Protein AF-A0A2E4L9H5-F1 (afdb_monomer_lite)

pLDDT: mean 92.03, std 12.19, range [33.72, 98.69]

Sequence (120 aa):
METLQINTTFDKGEEFLAVAHHALNYADQEDTAYMVCTNAKSALSNYLISFLDHYGERVYSEDPEVLLNQCRELSGNYFDLHIHELKRWQNGEIDASINLGKQVVFMAEFARELMVCELI

Foldseek 3Di:
DDDLCQDPLQVLLVVLLVQLVVLLVVQVDPCSLVSLLVSLLSSLLSLLVSQCVVVVHDDDDSHNVVSLVVSCVVDVLSVPLDCVLNVCCVVVVDDRHSVSSVVSSVSSVSSNVVSVVVSD

Secondary structure (DSSP, 8-state):
-------HHHHHHHHHHHHHHHHHTTTTSTTHHHHHHHHHHHHHHHHHHHHHHHTTPPP----HHHHHHHHHHH-GGGGS---HHHHHHHTTSS---HHHHHHHHHHHHHHHHHHHHHT-

Radius of gyration: 14.17 Å; chains: 1; bounding box: 48×23×38 Å

Structure (mmCIF, N/CA/C/O backbone):
data_AF-A0A2E4L9H5-F1
#
_entry.id   AF-A0A2E4L9H5-F1
#
loop_
_atom_site.group_PDB
_atom_site.id
_atom_site.type_symbol
_atom_site.label_atom_id
_atom_site.label_alt_id
_atom_site.label_comp_id
_atom_site.label_asym_id
_atom_site.label_entity_id
_atom_site.label_seq_id
_atom_site.pdbx_PDB_ins_code
_atom_site.Cartn_x
_atom_site.Cartn_y
_atom_site.Cartn_z
_atom_site.occupancy
_atom_site.B_iso_or_equiv
_atom_site.auth_seq_id
_atom_site.auth_comp_id
_atom_site.auth_asym_id
_atom_site.auth_atom_id
_atom_site.pdbx_PDB_model_num
ATOM 1 N N . MET A 1 1 ? -31.175 1.957 4.564 1.00 33.72 1 MET A N 1
ATOM 2 C CA . MET A 1 1 ? -30.061 1.718 3.632 1.00 33.72 1 MET A CA 1
ATOM 3 C C . MET A 1 1 ? -29.046 2.789 3.969 1.00 33.72 1 MET A C 1
ATOM 5 O O . MET A 1 1 ? -29.181 3.908 3.494 1.00 33.72 1 MET A O 1
ATOM 9 N N . GLU A 1 2 ? -28.196 2.512 4.956 1.00 33.75 2 GLU A N 1
ATOM 10 C CA . GLU A 1 2 ? -27.133 3.437 5.348 1.00 33.75 2 GLU A CA 1
ATOM 11 C C . GLU A 1 2 ? -26.201 3.582 4.151 1.00 33.75 2 GLU A C 1
ATOM 13 O O . GLU A 1 2 ? -25.627 2.613 3.664 1.00 33.75 2 GLU A O 1
ATOM 18 N N . THR A 1 3 ? -26.138 4.787 3.598 1.00 40.41 3 THR A N 1
ATOM 19 C CA . THR A 1 3 ? -25.081 5.164 2.670 1.00 40.41 3 THR A CA 1
ATOM 20 C C . THR A 1 3 ? -23.775 5.069 3.439 1.00 40.41 3 THR A C 1
ATOM 22 O O . THR A 1 3 ? -23.502 5.937 4.265 1.00 40.41 3 THR A O 1
ATOM 25 N N . LEU A 1 4 ? -23.024 3.995 3.181 1.00 51.03 4 LEU A N 1
ATOM 26 C CA . LEU A 1 4 ? -21.608 3.839 3.499 1.00 51.03 4 LEU A CA 1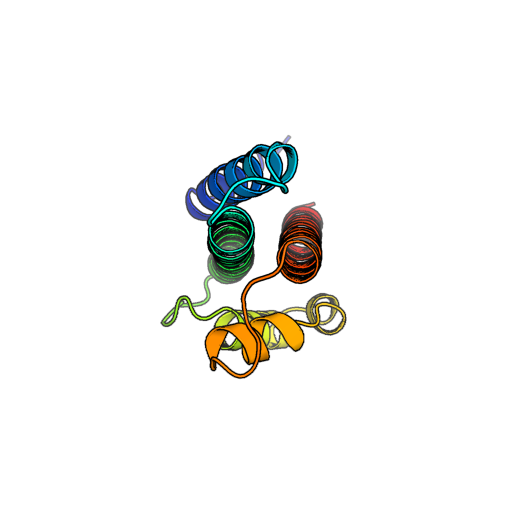
ATOM 27 C C . LEU A 1 4 ? -20.915 5.173 3.241 1.00 51.03 4 LEU A C 1
ATOM 29 O O . LEU A 1 4 ? -20.721 5.559 2.087 1.00 51.03 4 LEU A O 1
ATOM 33 N N . GLN A 1 5 ? -20.627 5.928 4.297 1.00 52.88 5 GLN A N 1
ATOM 34 C CA . GLN A 1 5 ? -19.965 7.214 4.158 1.00 52.88 5 GLN A CA 1
ATOM 35 C C . GLN A 1 5 ? -18.472 6.931 4.005 1.00 52.88 5 GLN A C 1
ATOM 37 O O . GLN A 1 5 ? -17.688 7.061 4.939 1.00 52.88 5 GLN A O 1
ATOM 42 N N . ILE A 1 6 ? -18.114 6.455 2.815 1.00 61.31 6 ILE A N 1
ATOM 43 C CA . ILE A 1 6 ? -16.737 6.320 2.367 1.00 61.31 6 ILE A CA 1
ATOM 44 C C . ILE A 1 6 ? -16.093 7.706 2.501 1.00 61.31 6 ILE A C 1
ATOM 46 O O . ILE A 1 6 ? -16.646 8.708 2.039 1.00 61.31 6 ILE A O 1
ATOM 50 N N . ASN A 1 7 ? -14.982 7.783 3.236 1.00 76.38 7 ASN A N 1
ATOM 51 C CA . ASN A 1 7 ? -14.299 9.049 3.467 1.00 76.38 7 ASN A CA 1
ATOM 52 C C . ASN A 1 7 ? -13.448 9.433 2.247 1.00 76.38 7 ASN A C 1
ATOM 54 O O . ASN A 1 7 ? -13.051 8.594 1.443 1.00 76.38 7 ASN A O 1
ATOM 58 N N . THR A 1 8 ? -13.116 10.719 2.132 1.00 87.19 8 THR A N 1
ATOM 59 C CA . THR A 1 8 ? -12.323 11.258 1.013 1.00 87.19 8 THR A CA 1
ATOM 60 C C . THR A 1 8 ? -10.958 10.583 0.839 1.00 87.19 8 THR A C 1
ATOM 62 O O . THR A 1 8 ? -10.345 10.701 -0.217 1.00 87.19 8 THR A O 1
ATOM 65 N N . THR A 1 9 ? -10.442 9.934 1.884 1.00 93.38 9 THR A N 1
ATOM 66 C CA . THR A 1 9 ? -9.173 9.201 1.845 1.00 93.38 9 THR A CA 1
ATOM 67 C C . THR A 1 9 ? -9.321 7.904 1.053 1.00 93.38 9 THR A C 1
ATOM 69 O O . THR A 1 9 ? -8.481 7.610 0.209 1.00 93.38 9 THR A O 1
ATOM 72 N N . PHE A 1 10 ? -10.408 7.160 1.255 1.00 95.12 10 PHE A N 1
ATOM 73 C CA . PHE A 1 10 ? -10.678 5.951 0.477 1.00 95.12 10 PHE A CA 1
ATOM 74 C C . PHE A 1 10 ? -10.802 6.257 -1.019 1.00 95.12 10 PHE A C 1
ATOM 76 O O . PHE A 1 10 ? -10.198 5.563 -1.832 1.00 95.12 10 PHE A O 1
ATOM 83 N N . ASP A 1 11 ? -11.514 7.331 -1.379 1.00 94.94 11 ASP A N 1
ATOM 84 C CA . ASP A 1 11 ? -11.683 7.740 -2.780 1.00 94.94 11 ASP A CA 1
ATOM 85 C C . ASP A 1 11 ? -10.334 8.055 -3.448 1.00 94.94 11 ASP A C 1
ATOM 87 O O . ASP A 1 11 ? -10.086 7.641 -4.578 1.00 94.94 11 ASP A O 1
ATOM 91 N N . LYS A 1 12 ? -9.406 8.702 -2.728 1.00 96.38 12 LYS A N 1
ATOM 92 C CA . LYS A 1 12 ? -8.021 8.884 -3.203 1.00 96.38 12 LYS A CA 1
ATOM 93 C C . LYS A 1 12 ? -7.299 7.552 -3.392 1.00 96.38 12 LYS A C 1
ATOM 95 O O . LYS A 1 12 ? -6.501 7.415 -4.317 1.00 96.38 12 LYS A O 1
ATOM 100 N N . GLY A 1 13 ? -7.564 6.580 -2.521 1.00 97.81 13 GLY A N 1
ATOM 101 C CA . GLY A 1 13 ? -7.103 5.204 -2.686 1.00 97.81 13 GLY A CA 1
ATOM 102 C C . GLY A 1 13 ? -7.549 4.615 -4.025 1.00 97.81 13 GLY A C 1
ATOM 103 O O . GLY A 1 13 ? -6.701 4.148 -4.786 1.00 97.81 13 GLY A O 1
ATOM 104 N N . GLU A 1 14 ? -8.842 4.732 -4.355 1.00 97.94 14 GLU A N 1
ATOM 105 C CA . GLU A 1 14 ? -9.395 4.272 -5.639 1.00 97.94 14 GLU A CA 1
ATOM 106 C C . GLU A 1 14 ? -8.748 4.989 -6.835 1.00 97.94 14 GLU A C 1
ATOM 108 O O . GLU A 1 14 ? -8.416 4.345 -7.833 1.00 97.94 14 GLU A O 1
ATOM 113 N N . GLU A 1 15 ? -8.522 6.305 -6.744 1.00 98.19 15 GLU A N 1
ATOM 114 C CA . GLU A 1 15 ? -7.847 7.080 -7.794 1.00 98.19 15 GLU A CA 1
ATOM 115 C C . GLU A 1 15 ? -6.421 6.566 -8.050 1.00 98.19 15 GLU A C 1
ATOM 117 O O . GLU A 1 15 ? -6.053 6.283 -9.195 1.00 98.19 15 GLU A O 1
ATOM 122 N N . PHE A 1 16 ? -5.620 6.390 -6.995 1.00 98.50 16 PHE A N 1
ATOM 123 C CA . PHE A 1 16 ? -4.258 5.867 -7.118 1.00 98.50 16 PHE A CA 1
ATOM 124 C C . PHE A 1 16 ? -4.234 4.428 -7.639 1.00 98.50 16 PHE A C 1
ATOM 126 O O . PHE A 1 16 ? -3.402 4.093 -8.490 1.00 98.50 16 PHE A O 1
ATOM 133 N N . LEU A 1 17 ? -5.150 3.579 -7.171 1.00 98.50 17 LEU A N 1
ATOM 134 C CA . LEU A 1 17 ? -5.241 2.194 -7.623 1.00 98.50 17 LEU A CA 1
ATOM 135 C C . LEU A 1 17 ? -5.589 2.131 -9.117 1.00 98.50 17 LEU A C 1
ATOM 137 O O . LE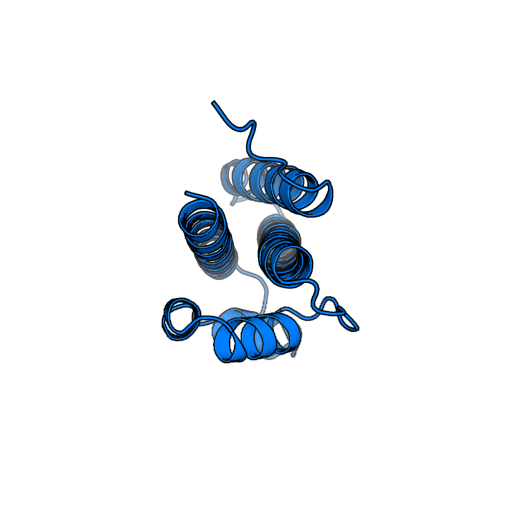U A 1 17 ? -4.952 1.392 -9.872 1.00 98.50 17 LEU A O 1
ATOM 141 N N . ALA A 1 18 ? -6.523 2.968 -9.576 1.00 98.25 18 ALA A N 1
ATOM 142 C CA . ALA A 1 18 ? -6.871 3.080 -10.989 1.00 98.25 18 ALA A CA 1
ATOM 143 C C . ALA A 1 18 ? -5.666 3.498 -11.851 1.00 98.25 18 ALA A C 1
ATOM 145 O O . ALA A 1 18 ? -5.445 2.920 -12.919 1.00 98.25 18 ALA A O 1
ATOM 146 N N . VAL A 1 19 ? -4.847 4.446 -11.382 1.00 98.00 19 VAL A N 1
ATOM 147 C CA . VAL A 1 19 ? -3.607 4.844 -12.072 1.00 98.00 19 VAL A CA 1
ATOM 148 C C . VAL A 1 19 ? -2.607 3.685 -12.129 1.00 98.00 19 VAL A C 1
ATOM 150 O O . VAL A 1 19 ? -2.033 3.434 -13.191 1.00 98.00 19 VAL A O 1
ATOM 153 N N . ALA A 1 20 ? -2.421 2.942 -11.035 1.00 97.81 20 ALA A N 1
ATOM 154 C CA . ALA A 1 20 ? -1.521 1.788 -11.004 1.00 97.81 20 ALA A CA 1
ATOM 155 C C . ALA A 1 20 ? -1.957 0.689 -11.991 1.00 97.81 20 ALA A C 1
ATOM 157 O O . ALA A 1 20 ? -1.134 0.184 -12.760 1.00 97.81 20 ALA A O 1
ATOM 158 N N . HIS A 1 21 ? -3.253 0.368 -12.043 1.00 97.94 21 HIS A N 1
ATOM 159 C CA . HIS A 1 21 ? -3.794 -0.568 -13.033 1.00 97.94 21 HIS A CA 1
ATOM 160 C C . HIS A 1 21 ? -3.651 -0.060 -14.461 1.00 97.94 21 HIS A C 1
ATOM 162 O O . HIS A 1 21 ? -3.307 -0.832 -15.357 1.00 97.94 21 HIS A O 1
ATOM 168 N N . HIS A 1 22 ? -3.897 1.230 -14.694 1.00 96.50 22 HIS A N 1
ATOM 169 C CA . HIS A 1 22 ? -3.727 1.807 -16.019 1.00 96.50 22 HIS A CA 1
ATOM 170 C C . HIS A 1 22 ? -2.278 1.668 -16.494 1.00 96.50 22 HIS A C 1
ATOM 172 O O . HIS A 1 22 ? -2.044 1.211 -17.614 1.00 96.50 22 HIS A O 1
ATOM 178 N N . ALA A 1 23 ? -1.322 1.982 -15.617 1.00 94.75 23 ALA A N 1
ATOM 179 C CA . ALA A 1 23 ? 0.108 1.883 -15.875 1.00 94.75 23 ALA A CA 1
ATOM 180 C C . ALA A 1 23 ? 0.561 0.448 -16.197 1.00 94.75 23 ALA A C 1
ATOM 182 O O . ALA A 1 23 ? 1.386 0.259 -17.087 1.00 94.75 23 ALA A O 1
ATOM 183 N N . LEU A 1 24 ? -0.019 -0.576 -15.559 1.00 94.00 24 LEU A N 1
ATOM 184 C CA . LEU A 1 24 ? 0.306 -1.982 -15.845 1.00 94.00 24 LEU A CA 1
ATOM 185 C C . LEU A 1 24 ? 0.081 -2.392 -17.313 1.00 94.00 24 LEU A C 1
ATOM 187 O O . LEU A 1 24 ? 0.722 -3.337 -17.773 1.00 94.00 24 LEU A O 1
ATOM 191 N N . ASN A 1 25 ? -0.768 -1.681 -18.065 1.00 92.38 25 ASN A N 1
ATOM 192 C CA . ASN A 1 25 ? -0.979 -1.937 -19.497 1.00 92.38 25 ASN A CA 1
ATOM 193 C C . ASN A 1 25 ? 0.201 -1.500 -20.379 1.00 92.38 25 ASN A C 1
ATOM 195 O O . ASN A 1 25 ? 0.250 -1.857 -21.554 1.00 92.38 25 ASN A O 1
ATOM 199 N N . TYR A 1 26 ? 1.151 -0.748 -19.824 1.00 92.12 26 TYR A N 1
ATOM 200 C CA . TYR A 1 26 ? 2.311 -0.202 -20.529 1.00 92.12 26 TYR A CA 1
ATOM 201 C C . TYR A 1 26 ? 3.623 -0.761 -19.976 1.00 92.12 26 TYR A C 1
ATOM 203 O O . TYR A 1 26 ? 4.645 -0.089 -20.013 1.00 92.12 26 TYR A O 1
ATOM 211 N N . ALA A 1 27 ? 3.598 -1.995 -19.462 1.00 82.38 27 ALA A N 1
ATOM 212 C CA . ALA A 1 27 ? 4.698 -2.620 -18.723 1.00 82.38 27 ALA A CA 1
ATOM 213 C C . ALA A 1 27 ? 6.076 -2.586 -19.417 1.00 82.38 27 ALA A C 1
ATOM 215 O O . ALA A 1 27 ? 7.091 -2.637 -18.727 1.00 82.38 27 ALA A O 1
ATOM 216 N N . ASP A 1 28 ? 6.111 -2.485 -20.748 1.00 84.88 28 ASP A N 1
ATOM 217 C CA . ASP A 1 28 ? 7.340 -2.435 -21.548 1.00 84.88 28 ASP A CA 1
ATOM 218 C C . ASP A 1 28 ? 7.941 -1.020 -21.683 1.00 84.88 28 ASP A C 1
ATOM 220 O O . ASP A 1 28 ? 9.015 -0.860 -22.264 1.00 84.88 28 ASP A O 1
ATOM 224 N N . GLN A 1 29 ? 7.261 0.019 -21.189 1.00 87.25 29 GLN A N 1
ATOM 225 C CA . GLN A 1 29 ? 7.754 1.396 -21.222 1.00 87.25 29 GLN A CA 1
ATOM 226 C C . GLN A 1 29 ? 8.649 1.696 -20.016 1.00 87.25 29 GLN A C 1
ATOM 228 O O . GLN A 1 29 ? 8.398 1.230 -18.900 1.00 87.25 29 GLN A O 1
ATOM 233 N N . GLU A 1 30 ? 9.667 2.526 -20.246 1.00 81.25 30 GLU A N 1
ATOM 234 C CA . GLU A 1 30 ? 10.555 3.060 -19.210 1.00 81.25 30 GLU A CA 1
ATOM 235 C C . GLU A 1 30 ? 9.746 3.709 -18.068 1.00 81.25 30 GLU A C 1
ATOM 237 O O . GLU A 1 30 ? 8.651 4.225 -18.284 1.00 81.25 30 GLU A O 1
ATOM 242 N N . ASP A 1 31 ? 10.245 3.603 -16.835 1.00 87.69 31 ASP A N 1
ATOM 243 C CA . ASP A 1 31 ? 9.629 4.105 -15.592 1.00 87.69 31 ASP A CA 1
ATOM 244 C C . ASP A 1 31 ? 8.251 3.542 -15.199 1.00 87.69 31 ASP A C 1
ATOM 246 O O . ASP A 1 31 ? 7.785 3.778 -14.079 1.00 87.69 31 ASP A O 1
ATOM 250 N N . THR A 1 32 ? 7.618 2.715 -16.034 1.00 93.69 32 THR A N 1
ATOM 251 C CA . THR A 1 32 ? 6.300 2.132 -15.729 1.00 93.69 32 THR A CA 1
ATOM 252 C C . THR A 1 32 ? 6.312 1.344 -14.428 1.00 93.69 32 THR A C 1
ATOM 254 O O . THR A 1 32 ? 5.406 1.484 -13.610 1.00 93.69 32 THR A O 1
ATOM 257 N N . ALA A 1 33 ? 7.359 0.553 -14.186 1.00 95.25 33 ALA A N 1
ATOM 258 C CA . ALA A 1 33 ? 7.510 -0.193 -12.940 1.00 95.25 33 ALA A CA 1
ATOM 259 C C . ALA A 1 33 ? 7.495 0.725 -11.711 1.00 95.25 33 ALA A C 1
ATOM 261 O O . ALA A 1 33 ? 6.793 0.450 -10.739 1.00 95.25 33 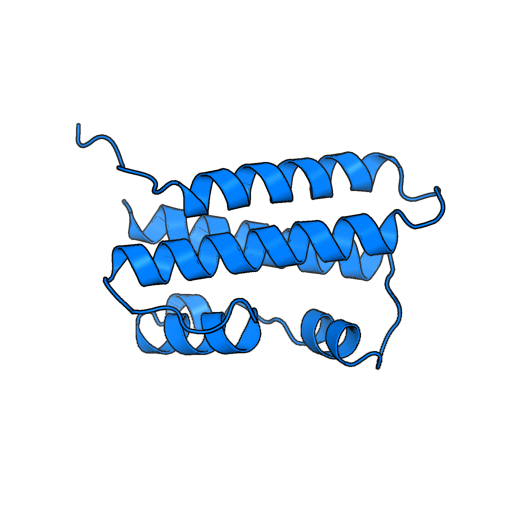ALA A O 1
ATOM 262 N N . TYR A 1 34 ? 8.228 1.837 -11.771 1.00 95.88 34 TYR A N 1
ATOM 263 C CA . TYR A 1 34 ? 8.286 2.807 -10.684 1.00 95.88 34 TYR A CA 1
ATOM 264 C C . TYR A 1 34 ? 6.934 3.498 -10.473 1.00 95.88 34 TYR A C 1
ATOM 266 O O . TYR A 1 34 ? 6.479 3.643 -9.334 1.00 95.88 34 TYR A O 1
ATOM 274 N N . MET A 1 35 ? 6.258 3.869 -11.564 1.00 96.88 35 MET A N 1
ATOM 275 C CA . MET A 1 35 ? 4.926 4.472 -11.530 1.00 96.88 35 MET A CA 1
ATOM 276 C C . MET A 1 35 ? 3.888 3.525 -10.919 1.00 96.88 35 MET A C 1
ATOM 278 O O . MET A 1 35 ? 3.121 3.952 -10.055 1.00 96.88 35 MET A O 1
ATOM 282 N N . VAL A 1 36 ? 3.885 2.246 -11.306 1.00 97.88 36 VAL A N 1
ATOM 283 C CA . VAL A 1 36 ? 2.990 1.231 -10.727 1.00 97.88 36 VAL A CA 1
ATOM 284 C C . VAL A 1 36 ? 3.265 1.075 -9.232 1.00 97.88 36 VAL A C 1
ATOM 286 O O . VAL A 1 36 ? 2.333 1.205 -8.443 1.00 97.88 36 VAL A O 1
ATOM 289 N N . CYS A 1 37 ? 4.523 0.856 -8.825 1.00 97.81 37 CYS A N 1
ATOM 290 C CA . CYS A 1 37 ? 4.877 0.689 -7.410 1.00 97.81 37 CYS A CA 1
ATOM 291 C C . CYS A 1 37 ? 4.464 1.902 -6.567 1.00 97.81 37 CYS A C 1
ATOM 293 O O . CYS A 1 37 ? 3.889 1.740 -5.494 1.00 97.81 37 CYS A O 1
ATOM 295 N N . THR A 1 38 ? 4.729 3.115 -7.056 1.00 97.88 38 THR A N 1
ATOM 296 C CA . THR A 1 38 ? 4.436 4.351 -6.319 1.00 97.88 38 THR A CA 1
ATOM 297 C C . THR A 1 38 ? 2.936 4.568 -6.161 1.00 97.88 38 THR A C 1
ATOM 299 O O . THR A 1 38 ? 2.479 4.824 -5.051 1.00 97.88 38 THR A O 1
ATOM 302 N N . ASN A 1 39 ? 2.156 4.420 -7.235 1.00 98.50 39 ASN A N 1
ATOM 303 C CA . ASN A 1 39 ? 0.706 4.601 -7.159 1.00 98.50 39 ASN A CA 1
ATOM 304 C C . ASN A 1 39 ? 0.045 3.496 -6.326 1.00 98.50 39 ASN A C 1
ATOM 306 O O . ASN A 1 39 ? -0.784 3.794 -5.474 1.00 98.50 39 ASN A O 1
ATOM 310 N N . ALA A 1 40 ? 0.464 2.239 -6.484 1.00 98.56 40 ALA A N 1
ATOM 311 C CA . ALA A 1 40 ? -0.061 1.143 -5.676 1.00 98.56 40 ALA A CA 1
ATOM 312 C C . ALA A 1 40 ? 0.282 1.305 -4.184 1.00 98.56 40 ALA A C 1
ATOM 314 O O . ALA A 1 40 ? -0.573 1.081 -3.330 1.00 98.56 40 ALA A O 1
ATOM 315 N N . LYS A 1 41 ? 1.496 1.770 -3.854 1.00 98.56 41 LYS A N 1
ATOM 316 C CA . LYS A 1 41 ? 1.871 2.130 -2.478 1.00 98.56 41 LYS A CA 1
ATOM 317 C C . LYS A 1 41 ? 0.964 3.237 -1.932 1.00 98.56 41 LYS A C 1
ATOM 319 O O . LYS A 1 41 ? 0.485 3.121 -0.809 1.00 98.56 41 LYS A O 1
ATOM 324 N N . SER A 1 42 ? 0.728 4.298 -2.705 1.00 98.56 42 SER A N 1
ATOM 325 C CA . SER A 1 42 ? -0.158 5.392 -2.290 1.00 98.56 42 SER A CA 1
ATOM 326 C C . SER A 1 42 ? -1.591 4.911 -2.069 1.00 98.56 42 SER A C 1
ATOM 328 O O . SER A 1 42 ? -2.207 5.300 -1.078 1.00 98.56 42 SER A O 1
ATOM 330 N N . ALA A 1 43 ? -2.107 4.038 -2.938 1.00 98.62 43 ALA A N 1
ATOM 331 C CA . ALA A 1 43 ? -3.418 3.421 -2.764 1.00 98.62 43 ALA A CA 1
ATOM 332 C C . ALA A 1 43 ? -3.487 2.621 -1.455 1.00 98.62 43 ALA A C 1
ATOM 334 O O . ALA A 1 43 ? -4.349 2.887 -0.620 1.00 98.62 43 ALA A O 1
ATOM 335 N N . LEU A 1 44 ? -2.512 1.731 -1.229 1.00 98.69 44 LEU A N 1
ATOM 336 C CA . LEU A 1 44 ? -2.372 0.961 0.007 1.00 98.69 44 LEU A CA 1
ATOM 337 C C . LEU A 1 44 ? -2.397 1.864 1.250 1.00 98.69 44 LEU A C 1
ATOM 339 O O . LEU A 1 44 ? -3.203 1.628 2.147 1.00 98.69 44 LEU A O 1
ATOM 343 N N . SER A 1 45 ? -1.566 2.911 1.298 1.00 98.38 45 SER A N 1
ATOM 344 C CA . SER A 1 45 ? -1.559 3.849 2.430 1.00 98.38 45 SER A CA 1
ATOM 345 C C . SER A 1 45 ? -2.926 4.503 2.637 1.00 98.38 45 SER A C 1
ATOM 347 O O . SER A 1 45 ? -3.387 4.585 3.769 1.00 98.38 45 SER A O 1
ATOM 349 N N . ASN A 1 46 ? -3.608 4.932 1.571 1.00 98.12 46 ASN A N 1
ATOM 350 C CA . ASN A 1 46 ? -4.920 5.574 1.687 1.00 98.12 46 ASN A CA 1
ATOM 351 C C . ASN A 1 46 ? -6.002 4.615 2.210 1.00 98.12 46 ASN A C 1
ATOM 353 O O . ASN A 1 46 ? -6.822 5.032 3.025 1.00 98.12 46 ASN A O 1
ATOM 357 N N . TYR A 1 47 ? -5.988 3.336 1.823 1.00 97.81 47 TYR A N 1
ATOM 358 C CA . TYR A 1 47 ? -6.922 2.353 2.386 1.00 97.81 47 TYR A CA 1
ATOM 359 C C . TYR A 1 47 ? -6.667 2.095 3.873 1.00 97.81 47 TYR A C 1
ATOM 361 O O . TYR A 1 47 ? -7.615 2.055 4.655 1.00 97.81 47 TYR A O 1
ATOM 369 N N . LEU A 1 48 ? -5.399 1.989 4.285 1.00 97.56 48 LEU A N 1
ATOM 370 C CA . LEU A 1 48 ? -5.039 1.831 5.698 1.00 97.56 48 LEU A CA 1
ATOM 371 C C . LEU A 1 48 ? -5.415 3.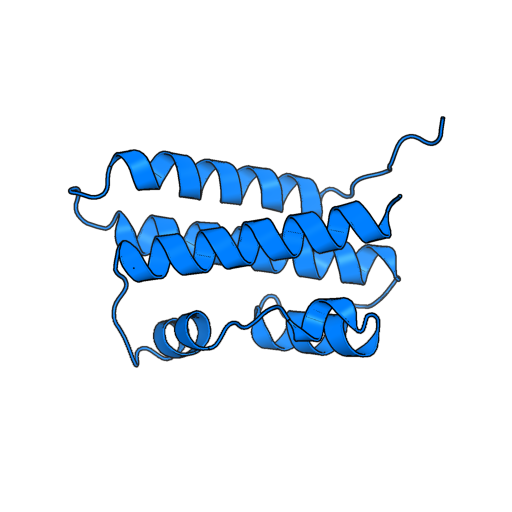073 6.524 1.00 97.56 48 LEU A C 1
ATOM 373 O O . LEU A 1 48 ? -5.985 2.942 7.601 1.00 97.56 48 LEU A O 1
ATOM 377 N N . ILE A 1 49 ? -5.158 4.281 6.011 1.00 96.88 49 ILE A N 1
ATOM 378 C CA . ILE A 1 49 ? -5.578 5.536 6.657 1.00 96.88 49 ILE A CA 1
ATOM 379 C C . ILE A 1 49 ? -7.100 5.592 6.761 1.00 96.88 49 ILE A C 1
ATOM 381 O O . ILE A 1 49 ? -7.618 5.948 7.810 1.00 96.88 49 ILE A O 1
ATOM 385 N N . SER A 1 50 ? -7.823 5.207 5.707 1.00 95.25 50 SER A N 1
ATOM 386 C CA . SER A 1 50 ? -9.285 5.205 5.726 1.00 95.25 50 SER A CA 1
ATOM 387 C C . SER A 1 50 ? -9.847 4.288 6.816 1.00 95.25 50 SER A C 1
ATOM 389 O O . SER A 1 50 ? -10.784 4.680 7.513 1.00 95.25 50 SER A O 1
ATOM 391 N N . PHE A 1 51 ? -9.232 3.119 7.015 1.00 95.00 51 PHE A N 1
ATOM 392 C CA . PHE A 1 51 ? -9.559 2.215 8.116 1.00 95.00 51 PHE A CA 1
ATOM 393 C C . PHE A 1 51 ? -9.296 2.853 9.482 1.00 95.00 51 PHE A C 1
ATOM 395 O O . PHE A 1 51 ? -10.184 2.881 10.329 1.00 95.00 51 PHE A O 1
ATOM 402 N N . LEU A 1 52 ? -8.117 3.436 9.693 1.00 94.88 52 LEU A N 1
ATOM 403 C CA . LEU A 1 52 ? -7.792 4.113 10.954 1.00 94.88 52 LEU A CA 1
ATOM 404 C C . LEU A 1 52 ? -8.749 5.282 11.241 1.00 94.88 52 LEU A C 1
ATOM 406 O O . LEU A 1 52 ? -9.269 5.394 12.350 1.00 94.88 52 LEU A O 1
ATOM 410 N N . ASP A 1 53 ? -9.053 6.093 10.226 1.00 92.88 53 ASP A N 1
ATOM 411 C CA . ASP A 1 53 ? -10.014 7.195 10.311 1.00 92.88 53 ASP A CA 1
ATOM 412 C C . ASP A 1 53 ? -11.418 6.692 10.693 1.00 92.88 53 ASP A C 1
ATOM 414 O O . ASP A 1 53 ? -12.106 7.336 11.488 1.00 92.88 53 ASP A O 1
ATOM 418 N N . HIS A 1 54 ? -11.851 5.542 10.160 1.00 90.69 54 HIS A N 1
ATOM 419 C CA . HIS A 1 54 ? -13.144 4.930 10.491 1.00 90.69 54 HIS A CA 1
ATOM 420 C C . HIS A 1 54 ? -13.252 4.559 11.978 1.00 90.69 54 HIS A C 1
ATOM 422 O O . HIS A 1 54 ? -14.304 4.762 12.585 1.00 90.69 54 HIS A O 1
ATOM 428 N N . TYR A 1 55 ? -12.155 4.103 12.586 1.00 91.38 55 TYR A N 1
ATOM 429 C CA . TYR A 1 55 ? -12.075 3.817 14.024 1.00 91.38 55 TYR A CA 1
ATOM 430 C C . TYR A 1 55 ? -11.760 5.055 14.883 1.00 91.38 55 TYR A C 1
ATOM 432 O O . TYR A 1 55 ? -11.677 4.953 16.107 1.00 91.38 55 TYR A O 1
ATOM 440 N N . GLY A 1 56 ? -11.623 6.238 14.274 1.00 91.75 56 GLY A N 1
ATOM 441 C CA . GLY A 1 56 ? -11.297 7.482 14.973 1.00 91.75 56 GLY A CA 1
ATOM 442 C C . GLY A 1 56 ? -9.847 7.561 15.459 1.00 91.75 56 GLY A C 1
ATOM 443 O O . GLY A 1 56 ? -9.538 8.393 16.318 1.00 91.75 56 GLY A O 1
ATOM 444 N N . GLU A 1 57 ? -8.962 6.718 14.925 1.00 93.94 57 GLU A N 1
ATOM 445 C CA . GLU A 1 57 ? -7.539 6.746 15.238 1.00 93.94 57 GLU A CA 1
ATOM 446 C C . GLU A 1 57 ? -6.839 7.925 14.567 1.00 93.94 57 GLU A C 1
ATOM 448 O O . GLU A 1 57 ? -7.198 8.383 13.481 1.00 93.94 57 GLU A O 1
ATOM 453 N N . ARG A 1 58 ? -5.790 8.432 15.218 1.00 90.88 58 ARG A N 1
ATOM 454 C CA . ARG A 1 58 ? -5.013 9.547 14.676 1.00 90.88 58 ARG A CA 1
ATOM 455 C C . ARG A 1 58 ? -3.829 9.041 13.861 1.00 90.88 58 ARG A C 1
ATOM 457 O O . ARG A 1 58 ? -2.929 8.393 14.391 1.00 90.88 58 ARG A O 1
ATOM 464 N N . VAL A 1 59 ? -3.780 9.447 12.596 1.00 91.38 59 VAL A N 1
ATOM 465 C CA . VAL A 1 59 ? -2.665 9.153 11.692 1.00 91.38 59 VAL A CA 1
ATOM 466 C C . VAL A 1 59 ? -1.556 10.200 11.820 1.00 91.38 59 VAL A C 1
ATOM 468 O O . VAL A 1 59 ? -1.799 11.406 11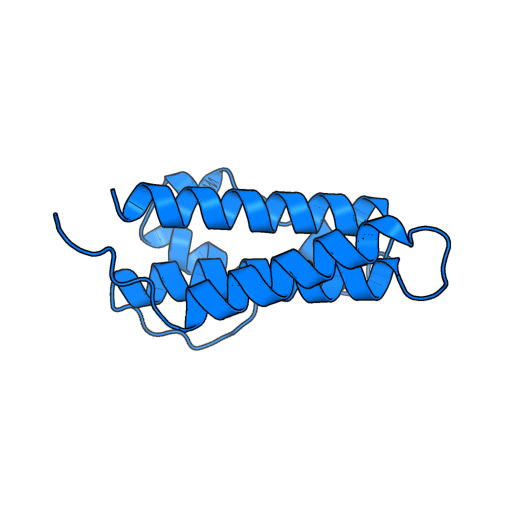.749 1.00 91.38 59 VAL A O 1
ATOM 471 N N . TYR A 1 60 ? -0.319 9.730 12.001 1.00 87.31 60 TYR A N 1
ATOM 472 C CA . TYR A 1 60 ? 0.881 10.574 12.136 1.00 87.31 60 TYR A CA 1
ATOM 473 C C . TYR A 1 60 ? 1.941 10.317 11.056 1.00 87.31 60 TYR A C 1
ATOM 475 O O . TYR A 1 60 ? 2.952 11.016 11.011 1.00 87.31 60 TYR A O 1
ATOM 483 N N . SER A 1 61 ? 1.738 9.303 10.216 1.00 92.88 61 SER A N 1
ATOM 484 C CA . SER A 1 61 ? 2.663 8.875 9.171 1.00 92.88 61 SER A CA 1
ATOM 485 C C . SER A 1 61 ? 1.870 8.323 7.996 1.00 92.88 61 SER A C 1
ATOM 487 O O . SER A 1 61 ? 0.875 7.640 8.204 1.00 92.88 61 SER A O 1
ATOM 489 N N . GLU A 1 62 ? 2.335 8.578 6.777 1.00 92.88 62 GLU A N 1
ATOM 490 C CA . GLU A 1 62 ? 1.796 7.958 5.559 1.00 92.88 62 GLU A CA 1
ATOM 491 C C . GLU A 1 62 ? 2.579 6.693 5.156 1.00 92.88 62 GLU A C 1
ATOM 493 O O . GLU A 1 62 ? 2.316 6.092 4.111 1.00 92.88 62 GLU A O 1
ATOM 498 N N . ASP A 1 63 ? 3.565 6.288 5.966 1.00 95.75 63 ASP A N 1
ATOM 499 C CA . ASP A 1 63 ? 4.352 5.084 5.716 1.00 95.75 63 ASP A CA 1
ATOM 500 C C . ASP A 1 63 ? 3.486 3.814 5.878 1.00 95.75 63 ASP A C 1
ATOM 502 O O . ASP A 1 63 ? 2.925 3.604 6.961 1.00 95.75 63 ASP A O 1
ATOM 506 N N . PRO A 1 64 ? 3.401 2.946 4.847 1.00 96.69 64 PRO A N 1
ATOM 507 C CA . PRO A 1 64 ? 2.581 1.737 4.885 1.00 96.69 64 PRO A CA 1
ATOM 508 C C . PRO A 1 64 ? 2.877 0.804 6.061 1.00 96.69 64 PRO A C 1
ATOM 510 O O . PRO A 1 64 ? 1.960 0.158 6.557 1.00 96.69 64 PRO A O 1
ATOM 513 N N . GLU A 1 65 ? 4.126 0.705 6.523 1.00 96.25 65 GLU A N 1
ATOM 514 C CA . GLU A 1 65 ? 4.473 -0.157 7.655 1.00 96.25 65 GLU A CA 1
ATOM 515 C C . GLU A 1 65 ? 3.898 0.376 8.962 1.00 96.25 65 GLU A C 1
ATOM 517 O O . GLU A 1 65 ? 3.322 -0.386 9.741 1.00 96.25 65 GLU A O 1
ATOM 522 N N . VAL A 1 66 ? 4.037 1.681 9.197 1.00 96.88 66 VAL A N 1
ATOM 523 C CA . VAL A 1 66 ? 3.508 2.318 10.408 1.00 96.88 66 VAL A CA 1
ATOM 524 C C . VAL A 1 66 ? 1.988 2.188 10.437 1.00 96.88 66 VAL A C 1
ATOM 526 O O . VAL A 1 66 ? 1.433 1.742 11.440 1.00 96.88 66 VAL A O 1
ATOM 529 N N . LEU A 1 67 ? 1.334 2.496 9.316 1.00 97.94 67 LEU A N 1
ATOM 530 C CA . LEU A 1 67 ? -0.115 2.389 9.160 1.00 97.94 67 LEU A CA 1
ATOM 531 C C . LEU A 1 67 ? -0.613 0.954 9.362 1.00 97.94 67 LEU A C 1
ATOM 533 O O . LEU A 1 67 ? -1.556 0.722 10.114 1.00 97.94 67 LEU A O 1
ATOM 537 N N . LEU A 1 68 ? 0.034 -0.025 8.725 1.00 97.62 68 LEU A N 1
ATOM 538 C CA . LEU A 1 68 ? -0.364 -1.428 8.812 1.00 97.62 68 LEU A CA 1
ATOM 539 C C . LEU A 1 68 ? -0.237 -1.973 10.235 1.00 97.62 68 LEU A C 1
ATOM 541 O O . LEU A 1 68 ? -1.087 -2.742 10.679 1.00 97.62 68 LEU A O 1
ATOM 545 N N . ASN A 1 69 ? 0.809 -1.577 10.958 1.00 96.62 69 ASN A N 1
ATOM 546 C CA . ASN A 1 69 ? 0.973 -1.983 12.349 1.00 96.62 69 ASN A CA 1
ATOM 547 C C . ASN A 1 69 ? -0.145 -1.418 13.233 1.00 96.62 69 ASN A C 1
ATOM 549 O O . ASN A 1 69 ? -0.692 -2.170 14.032 1.00 96.62 69 ASN A O 1
ATOM 553 N N . GLN A 1 70 ? -0.556 -0.163 13.027 1.00 96.50 70 GLN A N 1
ATOM 554 C CA . GLN A 1 70 ? -1.724 0.396 13.718 1.00 96.50 70 GLN A CA 1
ATOM 555 C C . GLN A 1 70 ? -3.013 -0.354 13.354 1.00 96.50 70 GLN A C 1
ATOM 557 O O . GLN A 1 70 ? -3.789 -0.710 14.234 1.00 96.50 70 GLN A O 1
ATOM 562 N N . CYS A 1 71 ? -3.224 -0.679 12.073 1.00 96.75 71 CYS A N 1
ATOM 563 C CA . CYS A 1 71 ? -4.411 -1.431 11.649 1.00 96.75 71 CYS A CA 1
ATOM 564 C C . CYS A 1 71 ? -4.487 -2.811 12.326 1.00 96.75 71 CYS A C 1
ATOM 566 O O . CYS A 1 71 ? -5.557 -3.232 12.761 1.00 96.75 71 CYS A O 1
ATOM 568 N N . ARG A 1 72 ? -3.345 -3.497 12.474 1.00 96.88 72 ARG A N 1
ATOM 569 C CA . ARG A 1 72 ? -3.244 -4.806 13.147 1.00 96.88 72 ARG A CA 1
ATOM 570 C C . ARG A 1 72 ? -3.533 -4.760 14.645 1.00 96.88 72 ARG A C 1
ATOM 572 O O . ARG A 1 72 ? -3.940 -5.777 15.202 1.00 96.88 72 ARG A O 1
ATOM 579 N N . GLU A 1 73 ? -3.312 -3.623 15.299 1.00 96.00 73 GLU A N 1
ATOM 580 C CA . GLU A 1 73 ? -3.686 -3.435 16.707 1.00 96.00 73 GLU A CA 1
ATOM 581 C C . GLU A 1 73 ? -5.212 -3.377 16.887 1.00 96.00 73 GLU A C 1
ATOM 583 O O . GLU A 1 73 ? -5.713 -3.752 17.947 1.00 96.00 73 GLU A O 1
ATOM 588 N N . LEU A 1 74 ? -5.950 -2.965 15.848 1.00 94.44 74 LEU A N 1
ATOM 589 C CA . LEU A 1 74 ? -7.410 -2.829 15.868 1.00 94.44 74 LEU A CA 1
ATOM 590 C C . LEU A 1 74 ? -8.137 -4.054 15.302 1.00 94.44 74 LEU A C 1
ATOM 592 O O . LEU A 1 74 ? -9.153 -4.470 15.858 1.00 94.44 74 LEU A O 1
ATOM 596 N N . SER A 1 75 ? -7.636 -4.637 14.207 1.00 93.94 75 SER A N 1
ATOM 597 C CA . SER A 1 75 ? -8.265 -5.776 13.531 1.00 93.94 75 SER A CA 1
ATOM 598 C C . SER A 1 75 ? -7.247 -6.853 13.164 1.00 93.94 75 SER A C 1
ATOM 600 O O . SER A 1 75 ? -6.269 -6.630 12.444 1.00 93.94 75 SER A O 1
ATOM 602 N N . GLY A 1 76 ? -7.525 -8.075 13.631 1.00 91.25 76 GLY A N 1
ATOM 603 C CA . GLY A 1 76 ? -6.713 -9.261 13.359 1.00 91.25 76 GLY A CA 1
ATOM 604 C C . GLY A 1 76 ? -6.640 -9.636 11.872 1.00 91.25 76 GLY A C 1
ATOM 605 O O . GLY A 1 76 ? -5.705 -10.318 11.457 1.00 91.25 76 GLY A O 1
ATOM 606 N N . ASN A 1 77 ? -7.576 -9.152 11.052 1.00 92.12 77 ASN A N 1
ATOM 607 C CA . ASN A 1 77 ? -7.634 -9.452 9.620 1.00 92.12 77 ASN A CA 1
ATOM 608 C C . ASN A 1 77 ? -6.426 -8.875 8.853 1.00 92.12 77 ASN A C 1
ATOM 610 O O . ASN A 1 77 ? -6.016 -9.410 7.826 1.00 92.12 77 ASN A O 1
ATOM 614 N N . TYR A 1 78 ? -5.791 -7.823 9.381 1.00 95.38 78 TYR A N 1
ATOM 615 C CA . TYR A 1 78 ? -4.616 -7.192 8.770 1.00 95.38 78 TYR A CA 1
ATOM 616 C C . TYR A 1 78 ? -3.297 -7.953 9.011 1.00 95.38 78 TYR A C 1
ATOM 618 O O . TYR A 1 78 ? -2.247 -7.552 8.493 1.00 95.38 78 TYR A O 1
ATOM 626 N N . PHE A 1 79 ? -3.293 -9.048 9.783 1.00 94.38 79 PHE A N 1
ATOM 627 C CA . PHE A 1 79 ? -2.087 -9.874 9.948 1.00 94.38 79 PHE A CA 1
ATOM 628 C C . PHE A 1 79 ? -1.701 -10.619 8.665 1.00 94.38 79 PHE A C 1
ATOM 630 O O . PHE A 1 79 ? -0.506 -10.812 8.429 1.00 94.38 79 PHE A O 1
ATOM 637 N N . ASP A 1 80 ? -2.680 -10.940 7.817 1.00 94.00 80 ASP A N 1
ATOM 638 C CA . ASP A 1 80 ? -2.466 -11.644 6.547 1.00 94.00 80 ASP A CA 1
ATOM 639 C C . ASP A 1 80 ? -1.929 -10.722 5.438 1.00 94.00 80 ASP A C 1
ATOM 641 O O . ASP A 1 80 ? -1.392 -11.180 4.427 1.00 94.00 80 ASP A O 1
ATOM 645 N N . LEU A 1 81 ? -2.021 -9.401 5.620 1.00 96.06 81 LEU A N 1
ATOM 646 C CA . LEU A 1 81 ? -1.445 -8.434 4.692 1.00 96.06 81 LEU A CA 1
ATOM 647 C C . LEU A 1 81 ? 0.061 -8.309 4.951 1.00 96.06 81 LEU A C 1
ATOM 649 O O . LEU A 1 81 ? 0.492 -7.746 5.956 1.00 96.06 81 LEU A O 1
ATOM 653 N N . HIS A 1 82 ? 0.886 -8.825 4.041 1.00 95.31 82 HIS A N 1
ATOM 654 C CA . HIS A 1 82 ? 2.348 -8.788 4.142 1.00 95.31 82 HIS A CA 1
ATOM 655 C C . HIS A 1 82 ? 2.969 -7.808 3.137 1.00 95.31 82 HIS A C 1
ATOM 657 O O . HIS A 1 82 ? 2.732 -7.911 1.940 1.00 95.31 82 HIS A O 1
ATOM 663 N N . ILE A 1 83 ? 3.833 -6.903 3.616 1.00 96.38 83 ILE A N 1
ATOM 664 C CA . ILE A 1 83 ? 4.437 -5.818 2.811 1.00 96.38 83 ILE A CA 1
ATOM 665 C C . ILE A 1 83 ? 5.971 -5.917 2.689 1.00 96.38 83 ILE A C 1
ATOM 667 O O . ILE A 1 83 ? 6.653 -4.917 2.481 1.00 96.38 83 ILE A O 1
ATOM 671 N N . HIS A 1 84 ? 6.552 -7.108 2.868 1.00 95.38 84 HIS A N 1
ATOM 672 C CA . HIS A 1 84 ? 8.011 -7.275 2.953 1.00 95.38 84 HIS A CA 1
ATOM 673 C C . HIS A 1 84 ? 8.756 -6.740 1.720 1.00 95.38 84 HIS A C 1
ATOM 675 O O . HIS A 1 84 ? 9.682 -5.947 1.861 1.00 95.38 84 HIS A O 1
ATOM 681 N N . GLU A 1 85 ? 8.321 -7.112 0.516 1.00 95.00 85 GLU A N 1
ATOM 682 C CA . GLU A 1 85 ? 8.957 -6.656 -0.726 1.00 95.00 85 GLU A CA 1
ATOM 683 C C . GLU A 1 85 ? 8.773 -5.147 -0.952 1.00 95.00 85 GLU A C 1
ATOM 685 O O . GLU A 1 85 ? 9.700 -4.471 -1.395 1.00 95.00 85 GLU A O 1
ATOM 690 N N . LEU A 1 86 ? 7.624 -4.586 -0.551 1.00 97.25 86 LEU A N 1
ATOM 691 C CA . LEU A 1 86 ? 7.396 -3.140 -0.570 1.00 97.25 86 LEU A CA 1
ATOM 692 C C . LEU A 1 86 ? 8.420 -2.404 0.313 1.00 97.25 86 LEU A C 1
ATOM 694 O O . LEU A 1 86 ? 9.010 -1.418 -0.127 1.00 97.25 86 LEU A O 1
ATOM 698 N N . LYS A 1 87 ? 8.697 -2.920 1.518 1.00 96.56 87 LYS A N 1
ATOM 699 C CA . LYS A 1 87 ? 9.717 -2.354 2.415 1.00 96.56 87 LYS A CA 1
ATOM 700 C C . LYS A 1 87 ? 11.116 -2.402 1.812 1.00 96.56 87 LYS A C 1
ATOM 702 O O . LYS A 1 87 ? 11.830 -1.404 1.850 1.00 96.56 87 LYS A O 1
ATOM 707 N N . ARG A 1 88 ? 11.502 -3.547 1.242 1.00 97.31 88 ARG A N 1
ATOM 708 C CA . ARG A 1 88 ? 12.811 -3.710 0.593 1.00 97.31 88 ARG A CA 1
ATOM 709 C C . ARG A 1 88 ? 13.002 -2.678 -0.516 1.00 97.31 88 ARG A C 1
ATOM 711 O O . ARG A 1 88 ? 14.058 -2.059 -0.601 1.00 97.31 88 ARG A O 1
ATOM 718 N N . TRP A 1 89 ? 11.966 -2.434 -1.318 1.00 97.31 89 TRP A N 1
ATOM 719 C CA . TRP A 1 89 ? 11.997 -1.398 -2.351 1.00 97.31 89 TRP A CA 1
ATOM 720 C C . TRP A 1 89 ? 12.103 0.016 -1.770 1.00 97.31 89 TRP A C 1
ATOM 722 O O . TRP A 1 89 ? 12.952 0.788 -2.207 1.00 97.31 89 TRP A O 1
ATOM 732 N N . GLN A 1 90 ? 11.312 0.352 -0.745 1.00 95.00 90 GLN A N 1
ATOM 733 C CA . GLN A 1 90 ? 11.390 1.660 -0.078 1.00 95.00 90 GLN A CA 1
ATOM 734 C C . GLN A 1 90 ? 12.771 1.943 0.533 1.00 95.00 90 GLN A C 1
ATOM 736 O O . GLN A 1 90 ? 13.201 3.095 0.563 1.00 95.00 90 GLN A O 1
ATOM 741 N N . ASN A 1 91 ? 13.466 0.901 0.989 1.00 96.44 91 ASN A N 1
ATOM 742 C CA . ASN A 1 91 ? 14.815 0.987 1.546 1.00 96.44 91 ASN A CA 1
ATOM 743 C C . ASN A 1 91 ? 15.924 1.000 0.479 1.00 96.44 91 ASN A C 1
ATOM 745 O O . ASN A 1 91 ? 17.100 1.093 0.830 1.00 96.44 91 ASN A O 1
ATOM 749 N N . GLY A 1 92 ? 15.580 0.880 -0.808 1.00 96.25 92 GLY A N 1
ATOM 750 C CA . GLY A 1 92 ? 16.552 0.785 -1.899 1.00 96.25 92 GLY A CA 1
ATOM 751 C C . GLY A 1 92 ? 17.313 -0.545 -1.942 1.00 96.25 92 GLY A C 1
ATOM 752 O O . GLY A 1 92 ? 18.384 -0.618 -2.537 1.00 96.25 92 GLY A O 1
ATOM 753 N N . GLU A 1 93 ? 16.793 -1.597 -1.303 1.00 97.50 93 GLU A N 1
ATOM 754 C CA . GLU A 1 93 ? 17.393 -2.940 -1.320 1.00 97.50 93 GLU A CA 1
ATOM 755 C C . GLU A 1 93 ? 17.088 -3.697 -2.620 1.00 97.50 93 GLU A C 1
ATOM 757 O O . GLU A 1 93 ? 17.812 -4.624 -2.986 1.00 97.50 93 GLU A O 1
ATOM 762 N N . ILE A 1 94 ? 15.994 -3.331 -3.290 1.00 95.88 94 ILE A N 1
ATOM 763 C CA . ILE A 1 94 ? 15.587 -3.854 -4.595 1.00 95.88 94 ILE A CA 1
ATOM 764 C C . ILE A 1 94 ? 15.093 -2.712 -5.480 1.00 95.88 94 ILE A C 1
ATOM 766 O O . ILE A 1 94 ? 14.508 -1.744 -4.992 1.00 95.88 94 ILE A O 1
ATOM 770 N N . ASP A 1 95 ? 15.277 -2.864 -6.786 1.00 96.00 95 ASP A N 1
ATOM 771 C CA . ASP A 1 95 ? 14.771 -1.914 -7.770 1.00 96.00 95 ASP A CA 1
ATOM 772 C C . ASP A 1 95 ? 13.278 -2.120 -8.050 1.00 96.00 95 ASP A C 1
ATOM 774 O O . ASP A 1 95 ? 12.714 -3.209 -7.875 1.00 96.00 95 ASP A O 1
ATOM 778 N N . ALA A 1 96 ? 12.633 -1.064 -8.547 1.00 94.62 96 ALA A N 1
ATOM 779 C CA . ALA A 1 96 ? 11.284 -1.181 -9.073 1.00 94.62 96 ALA A CA 1
ATOM 780 C C . ALA A 1 96 ? 11.270 -2.161 -10.257 1.00 94.62 96 ALA A C 1
ATOM 782 O O . ALA A 1 96 ? 12.049 -2.046 -11.200 1.00 94.62 96 ALA A O 1
ATOM 783 N N . SER A 1 97 ? 10.340 -3.111 -10.234 1.00 95.81 97 SER A N 1
ATOM 784 C CA . SER A 1 97 ? 10.084 -4.017 -11.352 1.00 95.81 97 SER A CA 1
ATOM 785 C C . SER A 1 97 ? 8.584 -4.170 -11.553 1.00 95.81 97 SER A C 1
ATOM 787 O O . SER A 1 97 ? 7.809 -3.991 -10.617 1.00 95.81 97 SER A O 1
ATOM 789 N N . ILE A 1 98 ? 8.151 -4.544 -12.757 1.00 95.50 98 ILE A N 1
ATOM 790 C CA . ILE A 1 98 ? 6.727 -4.799 -13.020 1.00 95.50 98 ILE A CA 1
ATOM 791 C C . ILE A 1 98 ? 6.183 -5.916 -12.119 1.00 95.50 98 ILE A C 1
ATOM 793 O O . ILE A 1 98 ? 5.035 -5.854 -11.687 1.00 95.50 98 ILE A O 1
ATOM 797 N N . ASN A 1 99 ? 7.005 -6.916 -11.788 1.00 96.00 99 ASN A N 1
ATOM 798 C CA . ASN A 1 99 ? 6.608 -7.982 -10.868 1.00 96.00 99 ASN A CA 1
ATOM 799 C C . ASN A 1 99 ? 6.381 -7.456 -9.451 1.00 96.00 99 ASN A C 1
ATOM 801 O O . ASN A 1 99 ? 5.369 -7.801 -8.846 1.00 96.00 99 ASN A O 1
ATOM 805 N N . LEU A 1 100 ? 7.272 -6.596 -8.949 1.00 96.62 100 LEU A N 1
ATOM 806 C CA . LEU A 1 100 ? 7.048 -5.902 -7.683 1.00 96.62 100 LEU A CA 1
ATOM 807 C C . LEU A 1 100 ? 5.785 -5.036 -7.762 1.00 96.62 100 LEU A C 1
ATOM 809 O O . LEU A 1 100 ? 4.933 -5.137 -6.890 1.00 96.62 100 LEU A O 1
ATOM 813 N N . GLY A 1 101 ? 5.613 -4.258 -8.833 1.00 97.06 101 GLY A N 1
ATOM 814 C CA . GLY A 1 101 ? 4.435 -3.414 -9.035 1.00 97.06 101 GLY A CA 1
ATOM 815 C C . GLY A 1 101 ? 3.126 -4.200 -8.952 1.00 97.06 101 GLY A C 1
ATOM 816 O O . GLY A 1 101 ? 2.218 -3.796 -8.234 1.00 97.06 101 GLY A O 1
ATOM 817 N N . LYS A 1 102 ? 3.052 -5.373 -9.594 1.00 97.50 102 LYS A N 1
ATOM 818 C CA . LYS A 1 102 ? 1.901 -6.288 -9.481 1.00 97.50 102 LYS A CA 1
ATOM 819 C C . LYS A 1 102 ? 1.668 -6.772 -8.049 1.00 97.50 102 LYS A C 1
ATOM 821 O O . LYS A 1 102 ? 0.521 -6.862 -7.628 1.00 97.50 102 LYS A O 1
ATOM 826 N N . GLN A 1 103 ? 2.730 -7.071 -7.299 1.00 97.75 103 GLN A N 1
ATOM 827 C CA . GLN A 1 103 ? 2.602 -7.465 -5.893 1.00 97.75 103 GLN A CA 1
ATOM 828 C C . GLN A 1 103 ? 2.080 -6.314 -5.029 1.00 97.75 103 GLN A C 1
ATOM 830 O O . GLN A 1 103 ? 1.208 -6.540 -4.199 1.00 97.75 103 GLN A O 1
ATOM 835 N N . VAL A 1 104 ? 2.565 -5.086 -5.232 1.00 98.25 104 VAL A N 1
ATOM 836 C CA . VAL A 1 104 ? 2.082 -3.918 -4.476 1.00 98.25 104 VAL A CA 1
ATOM 837 C C . VAL A 1 104 ? 0.632 -3.585 -4.847 1.00 98.25 104 VAL A C 1
ATOM 839 O O . VAL A 1 104 ? -0.146 -3.244 -3.963 1.00 98.25 104 VAL A O 1
ATOM 842 N N . VAL A 1 105 ? 0.237 -3.741 -6.118 1.00 98.38 105 VAL A N 1
ATOM 843 C CA . VAL A 1 105 ? -1.175 -3.629 -6.539 1.00 98.38 105 VAL A CA 1
ATOM 844 C C . VAL A 1 105 ? -2.036 -4.644 -5.794 1.00 98.38 105 VAL A C 1
ATOM 846 O O . VAL A 1 105 ? -3.017 -4.247 -5.178 1.00 98.38 105 VAL A O 1
ATOM 849 N N . PHE A 1 106 ? -1.621 -5.911 -5.747 1.00 98.12 106 PHE A N 1
ATOM 850 C CA . PHE A 1 106 ? -2.335 -6.939 -4.987 1.00 98.12 106 PHE A CA 1
ATOM 851 C C . PHE A 1 106 ? -2.439 -6.599 -3.489 1.00 98.12 106 PHE A C 1
ATOM 853 O O . PHE A 1 106 ? -3.493 -6.773 -2.886 1.00 98.12 106 PHE A O 1
ATOM 860 N N . MET A 1 107 ? -1.371 -6.067 -2.877 1.00 98.25 107 MET A N 1
ATOM 861 C CA . MET A 1 107 ? -1.414 -5.596 -1.484 1.00 98.25 107 MET A CA 1
ATOM 862 C C . MET A 1 107 ? -2.450 -4.478 -1.293 1.00 98.25 107 MET A C 1
ATOM 864 O O . MET A 1 107 ? -3.167 -4.480 -0.294 1.00 98.25 107 MET A O 1
ATOM 868 N N . ALA A 1 108 ? -2.527 -3.530 -2.232 1.00 98.50 108 ALA A N 1
ATOM 869 C CA . ALA A 1 108 ? -3.487 -2.430 -2.192 1.00 98.50 108 ALA A CA 1
ATOM 870 C C . ALA A 1 108 ? -4.932 -2.919 -2.383 1.00 98.50 108 ALA A C 1
ATOM 872 O O . ALA A 1 108 ? 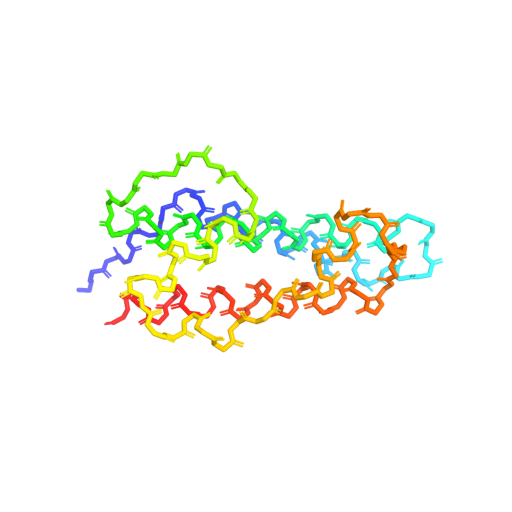-5.806 -2.522 -1.616 1.00 98.50 108 ALA A O 1
ATOM 873 N N . GLU A 1 109 ? -5.176 -3.817 -3.341 1.00 98.38 109 GLU A N 1
ATOM 874 C CA . GLU A 1 109 ? -6.479 -4.467 -3.546 1.00 98.38 109 GLU A CA 1
ATOM 875 C C . GLU A 1 109 ? -6.920 -5.233 -2.294 1.00 98.38 109 GLU A C 1
ATOM 877 O O . GLU A 1 109 ? -8.060 -5.096 -1.855 1.00 98.38 109 GLU A O 1
ATOM 882 N N . PHE A 1 110 ? -6.010 -5.973 -1.659 1.00 97.81 110 PHE A N 1
ATOM 883 C CA . PHE A 1 110 ? -6.334 -6.704 -0.440 1.00 97.81 110 PHE A CA 1
ATOM 884 C C . PHE A 1 110 ? -6.651 -5.760 0.730 1.00 97.81 110 PHE A C 1
ATOM 886 O O . PHE A 1 110 ? -7.644 -5.949 1.427 1.00 97.81 110 PHE A O 1
ATOM 893 N N . ALA A 1 111 ? -5.875 -4.686 0.918 1.00 97.69 111 ALA A N 1
ATOM 894 C CA . ALA A 1 111 ? -6.168 -3.671 1.935 1.00 97.69 111 ALA A CA 1
ATOM 895 C C . ALA A 1 111 ? -7.518 -2.969 1.702 1.00 97.69 111 ALA A C 1
ATOM 897 O O . ALA A 1 111 ? -8.237 -2.680 2.661 1.00 97.69 111 ALA A O 1
ATOM 898 N N . ARG A 1 112 ? -7.875 -2.723 0.437 1.00 97.50 112 ARG A N 1
ATOM 899 C CA . ARG A 1 112 ? -9.183 -2.196 0.034 1.00 97.50 112 ARG A CA 1
ATOM 900 C C . ARG A 1 112 ? -10.311 -3.150 0.412 1.00 97.50 112 ARG A C 1
ATOM 902 O O . ARG A 1 112 ? -11.306 -2.705 0.973 1.00 97.50 112 ARG A O 1
ATOM 909 N N . GLU A 1 113 ? -10.172 -4.439 0.110 1.00 96.31 113 GLU A N 1
ATOM 910 C CA . GLU A 1 113 ? -11.167 -5.458 0.468 1.00 96.31 113 GLU A CA 1
ATOM 911 C C . GLU A 1 113 ? -11.365 -5.554 1.980 1.00 96.31 113 GLU A C 1
ATOM 913 O O . GLU A 1 113 ? -12.507 -5.562 2.434 1.00 96.31 113 GLU A O 1
ATOM 918 N N . LEU A 1 114 ? -10.275 -5.554 2.755 1.00 95.06 114 LEU A N 1
ATOM 919 C CA . LEU A 1 114 ? -10.341 -5.513 4.216 1.00 95.06 114 LEU A CA 1
ATOM 920 C C . LEU A 1 114 ? -11.135 -4.295 4.696 1.00 95.06 114 LEU A C 1
ATOM 922 O O . LEU A 1 114 ? -12.089 -4.455 5.449 1.00 95.06 114 LEU A O 1
ATOM 926 N N . MET A 1 115 ? -10.810 -3.100 4.193 1.00 92.94 115 MET A N 1
ATOM 927 C CA . MET A 1 115 ? -11.524 -1.879 4.564 1.00 92.94 115 MET A CA 1
ATOM 928 C C . MET A 1 115 ? -13.016 -1.943 4.203 1.00 92.94 115 MET A C 1
ATOM 930 O O . MET A 1 115 ? -13.860 -1.581 5.013 1.00 92.94 115 MET A O 1
ATOM 934 N N . VAL A 1 116 ? -13.369 -2.427 3.008 1.00 91.31 116 VAL A N 1
ATOM 935 C CA . VAL A 1 116 ? -14.776 -2.552 2.587 1.00 91.31 116 VAL A CA 1
ATOM 936 C C . VAL A 1 116 ? -15.540 -3.552 3.459 1.00 91.31 116 VAL A C 1
ATOM 938 O O . VAL A 1 116 ? -16.688 -3.286 3.804 1.00 91.31 116 VAL A O 1
ATOM 941 N N . CYS A 1 117 ? -14.923 -4.676 3.827 1.00 88.62 117 CYS A N 1
ATOM 942 C CA . CYS A 1 117 ? -15.540 -5.688 4.687 1.00 88.62 117 CYS A CA 1
ATOM 943 C C . CYS A 1 117 ? -15.832 -5.174 6.101 1.00 88.62 117 CYS A C 1
ATOM 945 O O . CYS A 1 117 ? -16.826 -5.587 6.684 1.00 88.62 117 CYS A O 1
ATOM 947 N N . GLU A 1 118 ? -15.006 -4.278 6.639 1.00 82.25 118 GLU A N 1
ATOM 948 C CA . GLU A 1 118 ? -15.205 -3.691 7.975 1.00 82.25 118 GLU A CA 1
ATOM 949 C C . GLU A 1 118 ? -16.353 -2.662 7.997 1.00 82.25 118 GLU A C 1
ATOM 951 O O . GLU A 1 118 ? -16.846 -2.296 9.061 1.00 82.25 118 GLU A O 1
ATOM 956 N N . LEU A 1 119 ? -16.815 -2.208 6.827 1.00 70.50 119 LEU A N 1
ATOM 957 C CA . LEU A 1 119 ? -17.933 -1.271 6.709 1.00 70.50 119 LEU A CA 1
ATOM 958 C C . LEU A 1 119 ? -19.313 -1.945 6.531 1.00 70.50 119 LEU A C 1
ATOM 960 O O . LEU A 1 119 ? -20.322 -1.233 6.519 1.00 70.50 119 LEU A O 1
ATOM 964 N N . ILE A 1 120 ? -19.373 -3.269 6.329 1.00 61.03 120 ILE A N 1
ATOM 965 C CA . ILE A 1 120 ? -20.610 -4.047 6.082 1.00 61.03 120 ILE A CA 1
ATOM 966 C C . ILE A 1 120 ? -21.096 -4.703 7.375 1.00 61.03 120 ILE A C 1
ATOM 968 O O . ILE A 1 120 ? -22.318 -4.609 7.640 1.00 61.03 120 ILE A O 1
#